Protein AF-A0A537A014-F1 (afdb_monomer)

Radius of gyration: 18.12 Å; Cα contacts (8 Å, |Δi|>4): 178; chains: 1; bounding box: 50×36×44 Å

Secondary structure (DSSP, 8-state):
-EETTEEHHHHHHHHHHHHS--S-EEEE--TT--SHHHHT---TTEEEE----SSHHHHHHHHHHHHTTTS-TT-------TT-TT--HHHHHHHHHHHTT-SS----EEE--SPEEEEPSSSS--EEEEEP-TT-EEE-S--

Structure (mmCIF, N/CA/C/O backbone):
data_AF-A0A537A014-F1
#
_entry.id   AF-A0A537A014-F1
#
loop_
_atom_site.group_PDB
_atom_site.id
_atom_site.type_symbol
_atom_site.label_atom_id
_atom_site.label_alt_id
_atom_site.label_comp_id
_atom_site.label_asym_id
_atom_site.label_entity_id
_atom_site.label_seq_id
_atom_site.pdbx_PDB_ins_code
_atom_site.Cartn_x
_atom_site.Cartn_y
_atom_site.Cartn_z
_atom_site.occupancy
_atom_site.B_iso_or_equiv
_atom_site.auth_seq_id
_atom_site.auth_comp_id
_atom_site.auth_asym_id
_atom_site.auth_atom_id
_atom_site.pdbx_PDB_model_num
ATOM 1 N N . MET A 1 1 ? -6.140 10.628 -11.238 1.00 61.62 1 MET A N 1
ATOM 2 C CA . MET A 1 1 ? -6.237 12.034 -10.784 1.00 61.62 1 MET A CA 1
ATOM 3 C C . MET A 1 1 ? -4.859 12.682 -10.804 1.00 61.62 1 MET A C 1
ATOM 5 O O . MET A 1 1 ? -3.915 12.020 -10.375 1.00 61.62 1 MET A O 1
ATOM 9 N N . PRO A 1 2 ? -4.730 13.919 -11.308 1.00 71.31 2 PRO A N 1
ATOM 10 C CA . PRO A 1 2 ? -3.496 14.692 -11.213 1.00 71.31 2 PRO A CA 1
ATOM 11 C C . PRO A 1 2 ? -3.370 15.395 -9.848 1.00 71.31 2 PRO A C 1
ATOM 13 O O . PRO A 1 2 ? -4.353 15.904 -9.317 1.00 71.31 2 PRO A O 1
ATOM 16 N N . LEU A 1 3 ? -2.153 15.454 -9.313 1.00 68.38 3 LEU A N 1
ATOM 17 C CA . LEU A 1 3 ? -1.736 16.255 -8.165 1.00 68.38 3 LEU A CA 1
ATOM 18 C C . LEU A 1 3 ? -0.468 17.023 -8.564 1.00 68.38 3 LEU A C 1
ATOM 20 O O . LEU A 1 3 ? 0.548 16.413 -8.902 1.00 68.38 3 LEU A O 1
ATOM 24 N N . ALA A 1 4 ? -0.538 18.357 -8.558 1.00 73.50 4 ALA A N 1
ATOM 25 C CA . ALA A 1 4 ? 0.565 19.237 -8.967 1.00 73.50 4 ALA A CA 1
ATOM 26 C C . ALA A 1 4 ? 1.186 18.865 -10.337 1.00 73.50 4 ALA A C 1
ATOM 28 O O . ALA A 1 4 ? 2.401 18.852 -10.498 1.00 73.50 4 ALA A O 1
ATOM 29 N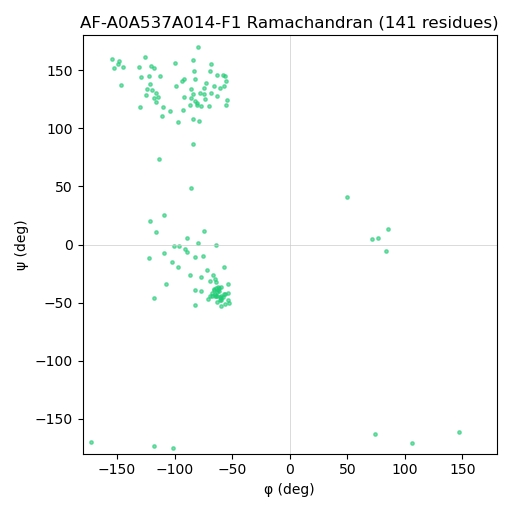 N . GLY A 1 5 ? 0.349 18.506 -11.319 1.00 79.31 5 GLY A N 1
ATOM 30 C CA . GLY A 1 5 ? 0.787 18.166 -12.681 1.00 79.31 5 GLY A CA 1
ATOM 31 C C . GLY A 1 5 ? 1.255 16.720 -12.898 1.00 79.31 5 GLY A C 1
ATOM 32 O O . GLY A 1 5 ? 1.474 16.338 -14.041 1.00 79.31 5 GLY A O 1
ATOM 33 N N . SER A 1 6 ? 1.341 15.893 -11.848 1.00 85.44 6 SER A N 1
ATOM 34 C CA . SER A 1 6 ? 1.712 14.471 -11.939 1.00 85.44 6 SER A CA 1
ATOM 35 C C . SER A 1 6 ? 0.577 13.564 -11.458 1.00 85.44 6 SER A C 1
ATOM 37 O O . SER A 1 6 ? -0.250 13.976 -10.646 1.00 85.44 6 SER A O 1
ATOM 39 N N . SER A 1 7 ? 0.479 12.332 -11.959 1.00 92.31 7 SER A N 1
ATOM 40 C CA . SER A 1 7 ? -0.515 11.383 -11.442 1.00 92.31 7 SER A CA 1
ATOM 41 C C . SER A 1 7 ? -0.159 10.944 -10.015 1.00 92.31 7 SER A C 1
ATOM 43 O O . SER A 1 7 ? 1.016 10.864 -9.666 1.00 92.31 7 SER A O 1
ATOM 45 N N . LEU A 1 8 ? -1.162 10.636 -9.180 1.00 94.06 8 LEU A N 1
ATOM 46 C CA . LEU A 1 8 ? -0.908 10.112 -7.824 1.00 94.06 8 LEU A CA 1
ATOM 47 C C . LEU A 1 8 ? 0.001 8.877 -7.849 1.00 94.06 8 LEU A C 1
ATOM 49 O O . LEU A 1 8 ? 0.934 8.798 -7.062 1.00 94.06 8 LEU A O 1
ATOM 53 N N . LEU A 1 9 ? -0.229 7.971 -8.804 1.00 95.31 9 LEU A N 1
ATOM 54 C CA . LEU A 1 9 ? 0.602 6.789 -9.004 1.00 95.31 9 LEU A CA 1
ATOM 55 C C . LEU A 1 9 ? 2.059 7.163 -9.298 1.00 95.31 9 LEU A C 1
ATOM 57 O O . LEU A 1 9 ? 2.956 6.632 -8.652 1.00 95.31 9 LEU A O 1
ATOM 61 N N . ARG A 1 10 ? 2.299 8.106 -10.221 1.00 95.19 10 ARG A N 1
ATOM 62 C CA . ARG A 1 10 ? 3.660 8.560 -10.525 1.00 95.19 10 ARG A CA 1
ATOM 63 C C . ARG A 1 10 ? 4.344 9.138 -9.286 1.00 95.19 10 ARG A C 1
ATOM 65 O O . ARG A 1 10 ? 5.473 8.767 -9.004 1.00 95.19 10 ARG A O 1
ATOM 72 N N . ARG A 1 11 ? 3.640 9.963 -8.506 1.00 94.75 11 ARG A N 1
ATOM 73 C CA . ARG A 1 11 ? 4.190 10.520 -7.262 1.00 94.75 11 ARG A CA 1
ATOM 74 C C . ARG A 1 11 ? 4.496 9.450 -6.211 1.00 94.75 11 ARG A C 1
ATOM 76 O O . ARG A 1 11 ? 5.496 9.578 -5.525 1.00 94.75 11 ARG A O 1
ATOM 83 N N . SER A 1 12 ? 3.670 8.411 -6.091 1.00 95.31 12 SER A N 1
ATOM 84 C CA . SER A 1 12 ? 3.934 7.288 -5.181 1.00 95.31 12 SER A CA 1
ATOM 85 C C . SER A 1 12 ? 5.159 6.477 -5.596 1.00 95.31 12 SER A C 1
ATOM 87 O O . SER A 1 12 ? 5.934 6.082 -4.735 1.00 95.31 12 SER A O 1
ATOM 89 N N . ILE A 1 13 ? 5.351 6.258 -6.900 1.00 95.44 13 ILE A N 1
ATOM 90 C CA . ILE A 1 13 ? 6.550 5.599 -7.439 1.00 95.44 13 ILE A CA 1
ATOM 91 C C . ILE A 1 13 ? 7.796 6.437 -7.137 1.00 95.44 13 ILE A C 1
ATOM 93 O O . ILE A 1 13 ? 8.770 5.907 -6.611 1.00 95.44 13 ILE A O 1
ATOM 97 N N . ASP A 1 14 ? 7.748 7.738 -7.441 1.00 93.56 14 ASP A N 1
ATOM 98 C CA . ASP A 1 14 ? 8.872 8.647 -7.205 1.00 93.56 14 ASP A CA 1
ATOM 99 C C . ASP A 1 14 ? 9.221 8.694 -5.701 1.00 93.56 14 ASP A C 1
ATOM 101 O O . ASP A 1 14 ? 10.376 8.509 -5.339 1.00 93.56 14 ASP A O 1
ATOM 105 N N . ALA A 1 15 ? 8.222 8.809 -4.815 1.00 93.38 15 ALA A N 1
ATOM 106 C CA . ALA A 1 15 ? 8.438 8.832 -3.366 1.00 93.38 15 ALA A CA 1
ATOM 107 C C . ALA A 1 15 ? 9.118 7.560 -2.823 1.00 93.38 15 ALA A C 1
ATOM 109 O O . ALA A 1 15 ? 9.936 7.652 -1.912 1.00 93.38 15 ALA A O 1
ATOM 110 N N . LEU A 1 16 ? 8.801 6.380 -3.370 1.00 93.94 16 LEU A N 1
ATOM 111 C CA . LEU A 1 16 ? 9.454 5.127 -2.978 1.00 93.94 16 LEU A CA 1
ATOM 112 C C . LEU A 1 16 ? 10.903 5.057 -3.476 1.00 93.94 16 LEU A C 1
ATOM 114 O O . LEU A 1 16 ? 11.796 4.749 -2.690 1.00 93.94 16 LEU A O 1
ATOM 118 N N . ASN A 1 17 ? 11.132 5.383 -4.751 1.00 92.56 17 ASN A N 1
ATOM 119 C CA . ASN A 1 17 ? 12.466 5.376 -5.360 1.00 92.56 17 ASN A CA 1
ATOM 120 C C . ASN A 1 17 ? 13.414 6.408 -4.727 1.00 92.56 17 ASN A C 1
ATOM 122 O O . ASN A 1 17 ? 14.619 6.174 -4.668 1.00 92.56 17 ASN A O 1
ATOM 126 N N . ASP A 1 18 ? 12.880 7.541 -4.266 1.00 90.75 18 ASP A N 1
ATOM 127 C CA . ASP A 1 18 ? 13.654 8.580 -3.582 1.00 90.75 18 ASP A CA 1
ATOM 128 C C . ASP A 1 18 ? 13.980 8.197 -2.129 1.00 90.75 18 ASP A C 1
ATOM 130 O O . ASP A 1 18 ? 14.974 8.660 -1.567 1.00 90.75 18 ASP A O 1
ATOM 134 N N . ALA A 1 19 ? 13.137 7.375 -1.499 1.00 88.38 19 ALA A N 1
ATOM 135 C CA . ALA A 1 19 ? 13.267 7.028 -0.090 1.00 88.38 19 ALA A CA 1
ATOM 136 C C . ALA A 1 19 ? 14.270 5.905 0.174 1.00 88.38 19 ALA A C 1
ATOM 138 O O . ALA A 1 19 ? 14.980 5.958 1.183 1.00 88.38 19 ALA A O 1
ATOM 139 N N . VAL A 1 20 ? 14.315 4.890 -0.692 1.00 88.62 20 VAL A N 1
ATOM 140 C CA . VAL A 1 20 ? 15.155 3.700 -0.514 1.00 88.62 20 VAL A CA 1
ATOM 141 C C . VAL A 1 20 ? 15.601 3.133 -1.859 1.00 88.62 20 VAL A C 1
ATOM 143 O O . VAL A 1 20 ? 14.939 3.304 -2.881 1.00 88.62 20 VAL A O 1
ATOM 146 N N . VAL A 1 21 ? 16.726 2.418 -1.860 1.00 88.94 21 VAL A N 1
ATOM 147 C CA . VAL A 1 21 ? 17.197 1.706 -3.053 1.00 88.94 21 VAL A CA 1
ATOM 148 C C . VAL A 1 21 ? 16.395 0.415 -3.197 1.00 88.94 21 VAL A C 1
ATOM 150 O O . VAL A 1 21 ? 16.598 -0.531 -2.442 1.00 88.94 21 VAL A O 1
ATOM 153 N N . LEU A 1 22 ? 15.485 0.388 -4.169 1.00 91.25 22 LEU A N 1
ATOM 154 C CA . LEU A 1 22 ? 14.730 -0.802 -4.559 1.00 91.25 22 LEU A CA 1
ATOM 155 C C . LEU A 1 22 ? 15.385 -1.439 -5.785 1.00 91.25 22 LEU A C 1
ATOM 157 O O . LEU A 1 22 ? 15.736 -0.735 -6.734 1.00 91.25 22 LEU A O 1
ATOM 161 N N . GLU A 1 23 ? 15.513 -2.765 -5.793 1.00 93.00 23 GLU A N 1
ATOM 162 C CA . GLU A 1 23 ? 15.989 -3.487 -6.978 1.00 93.00 23 GLU A CA 1
ATOM 163 C C . GLU A 1 23 ? 15.006 -3.344 -8.148 1.00 93.00 23 GLU A C 1
ATOM 165 O O . GLU A 1 23 ? 15.402 -3.087 -9.288 1.00 93.00 23 GLU A O 1
ATOM 170 N N . ALA A 1 24 ? 13.710 -3.453 -7.853 1.00 94.25 24 ALA A N 1
ATOM 171 C CA . ALA A 1 24 ? 12.640 -3.262 -8.816 1.00 94.25 24 ALA A CA 1
ATOM 172 C C . ALA A 1 24 ? 11.352 -2.784 -8.137 1.00 94.25 24 ALA A C 1
ATOM 174 O O . ALA A 1 24 ? 11.066 -3.115 -6.987 1.00 94.25 24 ALA A O 1
ATOM 175 N N . VAL A 1 25 ? 10.536 -2.046 -8.889 1.00 96.69 25 VAL A N 1
ATOM 176 C CA . VAL A 1 25 ? 9.173 -1.663 -8.510 1.00 96.69 25 VAL A CA 1
ATOM 177 C C . VAL A 1 25 ? 8.201 -2.251 -9.518 1.00 96.69 25 VAL A C 1
ATOM 179 O O . VAL A 1 25 ? 8.298 -1.994 -10.717 1.00 96.69 25 VAL A O 1
ATOM 182 N N . PHE A 1 26 ? 7.215 -2.995 -9.032 1.00 97.25 26 PHE A N 1
ATOM 183 C CA . PHE A 1 26 ? 6.183 -3.590 -9.873 1.00 97.25 26 PHE A CA 1
ATOM 184 C C . PHE A 1 26 ? 4.841 -2.906 -9.640 1.00 97.25 26 PHE A C 1
ATOM 186 O O . PHE A 1 26 ? 4.285 -2.936 -8.543 1.00 97.25 26 PHE A O 1
ATOM 193 N N . VAL A 1 27 ? 4.297 -2.293 -10.687 1.00 97.88 27 VAL A N 1
ATOM 194 C CA . VAL A 1 27 ? 3.002 -1.618 -10.643 1.00 97.88 27 VAL A CA 1
ATOM 195 C C . VAL A 1 27 ? 1.939 -2.566 -11.171 1.00 97.88 27 VAL A C 1
ATOM 197 O O . VAL A 1 27 ? 1.841 -2.790 -12.376 1.00 97.88 27 VAL A O 1
ATOM 200 N N . VAL A 1 28 ? 1.122 -3.113 -10.272 1.00 98.31 28 VAL A N 1
ATOM 201 C CA . VAL A 1 28 ? 0.016 -3.996 -10.655 1.00 98.31 28 VAL A CA 1
ATOM 202 C C . VAL A 1 28 ? -1.180 -3.168 -11.125 1.00 98.31 28 VAL A C 1
ATOM 204 O O . VAL A 1 28 ? -1.735 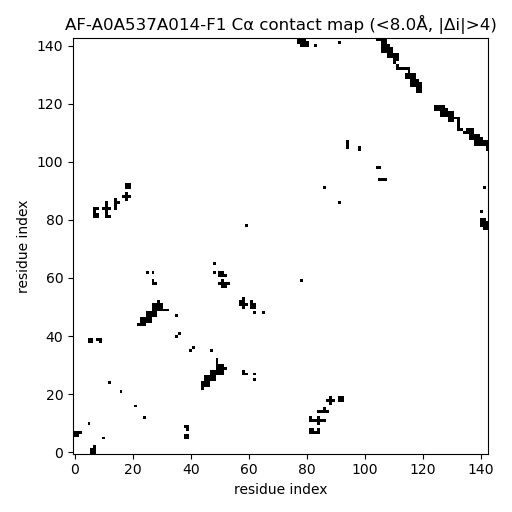-2.363 -10.378 1.00 98.31 28 VAL A O 1
ATOM 207 N N . LEU A 1 29 ? -1.586 -3.385 -12.371 1.00 98.12 29 LEU A N 1
ATOM 208 C CA . LEU A 1 29 ? -2.639 -2.658 -13.073 1.00 98.12 29 LEU A CA 1
ATOM 209 C C . LEU A 1 29 ? -3.748 -3.609 -13.511 1.00 98.12 29 LEU A C 1
ATOM 211 O O . LEU A 1 29 ? -3.508 -4.789 -13.770 1.00 98.12 29 LEU A O 1
ATOM 215 N N . ALA A 1 30 ? -4.963 -3.081 -13.655 1.00 97.69 30 ALA A N 1
ATOM 216 C CA . ALA A 1 30 ? -6.069 -3.839 -14.223 1.00 97.69 30 ALA A CA 1
ATOM 217 C C . ALA A 1 30 ? -5.726 -4.340 -15.645 1.00 97.69 30 ALA A C 1
ATOM 219 O O . ALA A 1 30 ? -5.059 -3.623 -16.405 1.00 97.69 30 ALA A O 1
ATOM 220 N N . PRO A 1 31 ? -6.212 -5.531 -16.043 1.00 96.81 31 PRO A N 1
ATOM 221 C CA . PRO A 1 31 ? -6.083 -5.998 -17.415 1.00 96.81 31 PRO A CA 1
ATOM 222 C C . PRO A 1 31 ? -6.667 -4.965 -18.385 1.00 96.81 31 PRO A C 1
ATOM 224 O O . PRO A 1 31 ? -7.842 -4.608 -18.305 1.00 96.81 31 PRO A O 1
ATOM 227 N N . GLY A 1 32 ? -5.836 -4.463 -19.298 1.00 95.06 32 GLY A N 1
ATOM 228 C CA . GLY A 1 32 ? -6.248 -3.470 -20.291 1.00 95.06 32 GLY A CA 1
ATOM 229 C C . GLY A 1 32 ? -6.207 -2.009 -19.833 1.00 95.06 32 GLY A C 1
ATOM 230 O O . GLY A 1 32 ? -6.750 -1.169 -20.551 1.00 95.06 32 GLY A O 1
ATOM 231 N N . ASP A 1 33 ? -5.571 -1.678 -18.702 1.00 96.50 33 ASP A N 1
ATOM 232 C CA . ASP A 1 33 ? -5.245 -0.282 -18.379 1.00 96.50 33 ASP A CA 1
ATOM 233 C C . ASP A 1 33 ? -4.445 0.356 -19.532 1.00 96.50 33 ASP A C 1
ATOM 235 O O . ASP A 1 33 ? -3.418 -0.165 -19.966 1.00 96.50 33 ASP A O 1
ATOM 239 N N . LYS A 1 34 ? -4.944 1.480 -20.055 1.00 94.50 34 LYS A N 1
ATOM 240 C CA . LYS A 1 34 ? -4.305 2.243 -21.144 1.00 94.50 34 LYS A CA 1
ATOM 241 C C . LYS A 1 34 ? -3.719 3.570 -20.671 1.00 94.50 34 LYS A C 1
ATOM 243 O O . LYS A 1 34 ? -3.084 4.270 -21.453 1.00 94.50 34 LYS A O 1
ATOM 248 N N . LEU A 1 35 ? -3.968 3.940 -19.417 1.00 93.50 35 LEU A N 1
ATOM 249 C CA . LEU A 1 35 ? -3.612 5.241 -18.865 1.00 93.50 35 LEU A CA 1
ATOM 250 C C . LEU A 1 35 ? -2.186 5.248 -18.320 1.00 93.50 35 LEU A C 1
ATOM 252 O O . LEU A 1 35 ? -1.570 6.310 -18.299 1.00 93.50 35 LEU A O 1
ATOM 256 N N . TYR A 1 36 ? -1.644 4.101 -17.902 1.00 95.12 36 TYR A N 1
ATOM 257 C CA . TYR A 1 36 ? -0.305 4.022 -17.314 1.00 95.12 36 TYR A CA 1
ATOM 258 C C . TYR A 1 36 ? 0.778 4.661 -18.196 1.00 95.12 36 TYR A C 1
ATOM 260 O O . TYR A 1 36 ? 1.522 5.530 -17.736 1.00 95.12 36 TYR A O 1
ATOM 268 N N . ALA A 1 37 ? 0.825 4.300 -19.481 1.00 92.94 37 ALA A N 1
ATOM 269 C CA . ALA A 1 37 ? 1.833 4.813 -20.408 1.00 92.94 37 ALA A CA 1
ATOM 270 C C . ALA A 1 37 ? 1.768 6.345 -20.574 1.00 92.94 37 ALA A C 1
ATOM 272 O O . ALA A 1 37 ? 2.804 6.996 -20.645 1.00 92.94 37 ALA A O 1
ATOM 273 N N . GLU A 1 38 ? 0.565 6.927 -20.587 1.00 92.06 38 GLU A N 1
ATOM 274 C CA . GLU A 1 38 ? 0.361 8.379 -20.703 1.00 92.06 38 GLU A CA 1
ATOM 275 C C . GLU A 1 38 ? 0.639 9.110 -19.377 1.00 92.06 38 GLU A C 1
ATOM 277 O O . GLU A 1 38 ? 1.195 10.205 -19.364 1.00 92.06 38 GLU A O 1
ATOM 282 N N . ARG A 1 39 ? 0.217 8.530 -18.247 1.00 91.50 39 ARG A N 1
ATOM 283 C CA . ARG A 1 39 ? 0.144 9.214 -16.942 1.00 91.50 39 ARG A CA 1
ATOM 284 C C . ARG A 1 39 ? 1.341 8.973 -16.031 1.00 91.50 39 ARG A C 1
ATOM 286 O O . ARG A 1 39 ? 1.520 9.726 -15.070 1.00 91.50 39 ARG A O 1
ATOM 293 N N . VAL A 1 40 ? 2.104 7.917 -16.283 1.00 93.50 40 VAL A N 1
ATOM 294 C CA . VAL A 1 40 ? 3.325 7.561 -15.548 1.00 93.50 40 VAL A CA 1
ATOM 295 C C . VAL A 1 40 ? 4.523 7.579 -16.486 1.00 93.50 40 VAL A C 1
ATOM 297 O O . VAL A 1 40 ? 5.541 8.192 -16.153 1.00 93.50 40 VAL A O 1
ATOM 300 N N . GLY A 1 41 ? 4.377 6.979 -17.669 1.00 89.31 41 GLY A N 1
ATOM 301 C CA . GLY A 1 41 ? 5.449 6.859 -18.651 1.00 89.31 41 GLY A CA 1
ATOM 302 C C . GLY A 1 41 ? 6.500 5.822 -18.256 1.00 89.31 41 GLY A C 1
ATOM 303 O O . GLY A 1 41 ? 6.269 4.964 -17.404 1.00 89.31 41 GLY A O 1
ATOM 304 N N . ASN A 1 42 ? 7.664 5.894 -18.901 1.00 92.56 42 ASN A N 1
ATOM 305 C CA . ASN A 1 42 ? 8.789 5.020 -18.588 1.00 92.56 42 ASN A CA 1
ATOM 306 C C . ASN A 1 42 ? 9.571 5.568 -17.386 1.00 92.56 42 ASN A C 1
ATOM 308 O O . ASN A 1 42 ? 10.057 6.700 -17.427 1.00 92.56 42 ASN A O 1
ATOM 312 N N . VAL A 1 43 ? 9.711 4.757 -16.339 1.00 94.81 43 VAL A N 1
ATOM 313 C CA . VAL A 1 43 ? 10.505 5.063 -15.145 1.00 94.81 43 VAL A CA 1
ATOM 314 C C . VAL A 1 43 ? 11.499 3.923 -14.955 1.00 94.81 43 VAL A C 1
ATOM 316 O O . VAL A 1 43 ? 11.127 2.753 -14.989 1.00 94.81 43 VAL A O 1
ATOM 319 N N . ARG A 1 44 ? 12.785 4.253 -14.803 1.00 91.69 44 ARG A N 1
ATOM 320 C CA . ARG A 1 44 ? 13.843 3.246 -14.656 1.00 91.69 44 ARG A CA 1
ATOM 321 C C . ARG A 1 44 ? 13.586 2.386 -13.415 1.00 91.69 44 ARG A C 1
ATOM 323 O O . ARG A 1 44 ? 13.304 2.931 -12.357 1.00 91.69 44 ARG A O 1
ATOM 330 N N . GLY A 1 45 ? 13.726 1.067 -13.557 1.00 93.19 45 GLY A N 1
ATOM 331 C CA . GLY A 1 45 ? 13.512 0.116 -12.459 1.00 93.19 45 GLY A CA 1
ATOM 332 C C . GLY A 1 45 ? 12.039 -0.142 -12.133 1.00 93.19 45 GLY A C 1
ATOM 333 O O . GLY A 1 45 ? 11.754 -0.851 -11.176 1.00 93.19 45 GLY A O 1
ATOM 334 N N . VAL A 1 46 ? 11.105 0.407 -12.919 1.00 96.75 46 VAL A N 1
ATOM 335 C CA . VAL A 1 46 ? 9.665 0.249 -12.702 1.00 96.75 46 VAL A CA 1
ATOM 336 C C . VAL A 1 46 ? 9.043 -0.530 -13.854 1.00 96.75 46 VAL A C 1
ATOM 338 O O . VAL A 1 46 ? 9.171 -0.146 -15.017 1.00 96.75 46 VAL A O 1
ATOM 341 N N . GLU A 1 47 ? 8.320 -1.597 -13.533 1.00 96.38 47 GLU A N 1
ATOM 342 C CA . GLU A 1 47 ? 7.623 -2.438 -14.501 1.00 96.38 47 GLU A CA 1
ATOM 343 C C . GLU A 1 47 ? 6.118 -2.461 -14.238 1.00 96.38 47 GLU A C 1
ATOM 345 O O . GLU A 1 47 ? 5.661 -2.658 -13.114 1.00 96.38 47 GLU A O 1
ATOM 350 N N . ALA A 1 48 ? 5.331 -2.281 -15.298 1.00 97.00 48 ALA A N 1
ATOM 351 C CA . ALA A 1 48 ? 3.884 -2.425 -15.246 1.00 97.00 48 ALA A CA 1
ATOM 352 C C . ALA A 1 48 ? 3.472 -3.889 -15.444 1.00 97.00 48 ALA A C 1
ATOM 354 O O . ALA A 1 48 ? 3.793 -4.497 -16.466 1.00 97.00 48 ALA A O 1
ATOM 355 N N . LEU A 1 49 ? 2.692 -4.422 -14.506 1.00 97.62 49 LEU A N 1
ATOM 356 C CA . LEU A 1 49 ? 2.117 -5.762 -14.555 1.00 97.62 49 LEU A CA 1
ATOM 357 C C . LEU A 1 49 ? 0.599 -5.665 -14.733 1.00 97.62 49 LEU A C 1
ATOM 359 O O . LEU A 1 49 ? -0.120 -5.276 -13.817 1.00 97.62 49 LEU A O 1
ATOM 363 N N . TYR A 1 50 ? 0.080 -6.053 -15.896 1.00 97.75 50 TYR A N 1
ATOM 364 C CA . TYR A 1 50 ? -1.353 -5.962 -16.223 1.00 97.75 50 TYR A CA 1
ATOM 365 C C . TYR A 1 50 ? -2.142 -7.187 -15.736 1.00 97.75 50 TYR A C 1
ATOM 367 O O . TYR A 1 50 ? -2.880 -7.815 -16.495 1.00 97.75 50 TYR A O 1
ATOM 375 N N . CYS A 1 51 ? -1.934 -7.559 -14.473 1.00 98.06 51 CYS A N 1
ATOM 376 C CA . CYS A 1 51 ? -2.495 -8.754 -13.842 1.00 98.06 51 CYS A CA 1
ATOM 377 C C . CYS A 1 51 ? -3.353 -8.447 -12.602 1.00 98.06 51 CYS A C 1
ATOM 379 O O . CYS A 1 51 ? -3.569 -9.323 -11.770 1.00 98.06 51 CYS A O 1
ATOM 381 N N . GLY A 1 52 ? -3.854 -7.219 -12.453 1.00 98.00 52 GLY A N 1
ATOM 382 C CA . GLY A 1 52 ? -4.752 -6.846 -11.359 1.00 98.00 52 GLY A CA 1
ATOM 383 C C . GLY A 1 52 ? -6.006 -7.725 -11.290 1.00 98.00 52 GLY A C 1
ATOM 384 O O . GLY A 1 52 ? -6.525 -8.172 -12.313 1.00 98.00 52 GLY A O 1
ATOM 385 N N . GLY A 1 53 ? -6.479 -7.982 -10.071 1.00 97.88 53 GLY A N 1
ATOM 386 C CA . GLY A 1 53 ? -7.703 -8.733 -9.794 1.00 97.88 53 GLY A CA 1
ATOM 387 C C . GLY A 1 53 ? -8.886 -7.831 -9.436 1.00 97.88 53 GLY A C 1
ATOM 388 O O . GLY A 1 53 ? -8.794 -6.602 -9.460 1.00 97.88 53 GLY A O 1
ATOM 389 N N . ALA A 1 54 ? -10.010 -8.448 -9.070 1.00 97.38 54 ALA A N 1
ATOM 390 C CA . ALA A 1 54 ? -11.228 -7.741 -8.676 1.00 97.38 54 ALA A CA 1
ATOM 391 C C . ALA A 1 54 ? -11.102 -7.069 -7.299 1.00 97.38 54 ALA A C 1
ATOM 393 O O . ALA A 1 54 ? -11.836 -6.131 -6.987 1.00 97.38 54 ALA A O 1
ATOM 394 N N . THR A 1 55 ? -10.170 -7.541 -6.466 1.00 97.75 55 THR A N 1
ATOM 395 C CA . THR A 1 55 ? -9.894 -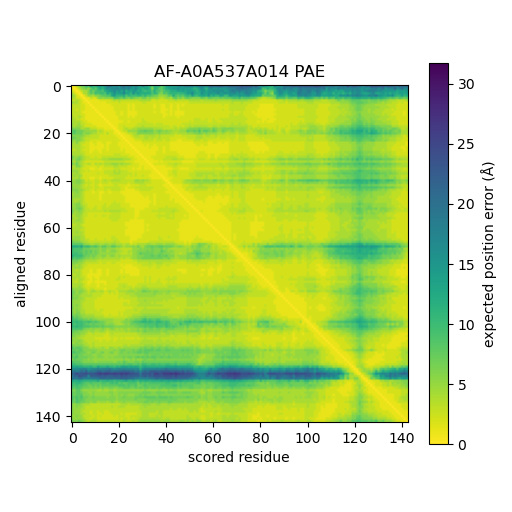6.982 -5.138 1.00 97.75 55 THR A CA 1
ATOM 396 C C . THR A 1 55 ? -8.424 -6.614 -4.979 1.00 97.75 55 THR A C 1
ATOM 398 O O . THR A 1 55 ? -7.554 -7.128 -5.683 1.00 97.75 55 THR A O 1
ATOM 401 N N . ARG A 1 56 ? -8.124 -5.761 -3.990 1.00 96.38 56 ARG A N 1
ATOM 402 C CA . ARG A 1 56 ? -6.741 -5.419 -3.621 1.00 96.38 56 ARG A CA 1
ATOM 403 C C . ARG A 1 56 ? -5.902 -6.670 -3.341 1.00 96.38 56 ARG A C 1
ATOM 405 O O . ARG A 1 56 ? -4.801 -6.784 -3.864 1.00 96.38 56 ARG A O 1
ATOM 412 N N . ALA A 1 57 ? -6.421 -7.597 -2.536 1.00 97.31 57 ALA A N 1
ATOM 413 C CA . ALA A 1 57 ? -5.705 -8.816 -2.159 1.00 97.31 57 ALA A CA 1
ATOM 414 C C . ALA A 1 57 ? -5.391 -9.695 -3.378 1.00 97.31 57 ALA A C 1
ATOM 416 O O . ALA A 1 57 ? -4.298 -10.243 -3.492 1.00 97.31 57 ALA A O 1
ATOM 417 N N . GLU A 1 58 ? -6.335 -9.784 -4.313 1.00 98.25 58 GLU A N 1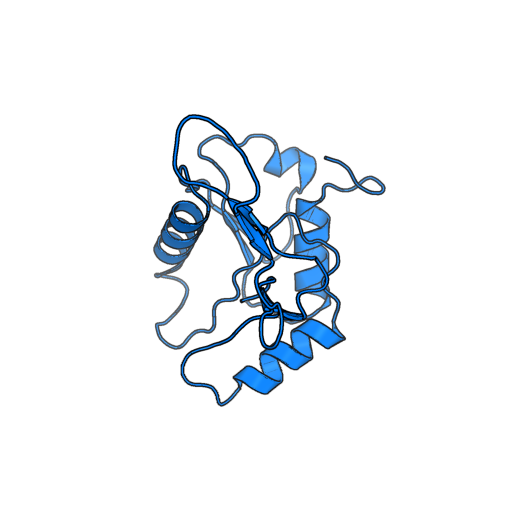
ATOM 418 C CA . GLU A 1 58 ? -6.168 -10.551 -5.544 1.00 98.25 58 GLU A CA 1
ATOM 419 C C . GLU A 1 58 ? -5.113 -9.916 -6.464 1.00 98.25 58 GLU A C 1
ATOM 421 O O . GLU A 1 58 ? -4.237 -10.617 -6.963 1.00 98.25 58 GLU A O 1
ATOM 426 N N . SER A 1 59 ? -5.104 -8.584 -6.597 1.00 98.38 59 SER A N 1
ATOM 427 C CA . SER A 1 59 ? -4.047 -7.853 -7.312 1.00 98.38 59 SER A CA 1
ATOM 428 C C . SER A 1 59 ? -2.662 -8.071 -6.699 1.00 98.38 59 SER A C 1
ATOM 430 O O . SER A 1 59 ? -1.716 -8.357 -7.427 1.00 98.38 59 SER A O 1
ATOM 432 N N . VAL A 1 60 ? -2.533 -7.988 -5.369 1.00 97.94 60 VAL A N 1
ATOM 433 C CA . VAL A 1 60 ? -1.253 -8.241 -4.682 1.00 97.94 60 VAL A CA 1
ATOM 434 C C . VAL A 1 60 ? -0.780 -9.672 -4.944 1.00 97.94 60 VAL A C 1
ATOM 436 O O . VAL A 1 60 ? 0.354 -9.873 -5.369 1.00 97.94 60 VAL A O 1
ATOM 439 N N . LYS A 1 61 ? -1.662 -10.666 -4.786 1.00 97.94 61 LYS A N 1
ATOM 440 C CA . LYS A 1 61 ? -1.343 -12.075 -5.055 1.00 97.94 61 LYS A CA 1
ATOM 441 C C . LYS A 1 61 ? -0.878 -12.302 -6.497 1.00 97.94 61 LYS A C 1
ATOM 443 O O . LYS A 1 61 ? 0.103 -13.014 -6.721 1.00 97.94 61 LYS A O 1
ATOM 448 N N . ASN A 1 62 ? -1.567 -11.711 -7.470 1.00 98.31 62 ASN A N 1
ATOM 449 C CA . ASN A 1 62 ? -1.214 -11.841 -8.882 1.00 98.31 62 ASN A CA 1
ATOM 450 C C . ASN A 1 62 ? 0.134 -11.179 -9.194 1.00 98.31 62 ASN A C 1
ATOM 452 O O . ASN A 1 62 ? 0.922 -11.743 -9.951 1.00 98.31 62 ASN A O 1
ATOM 456 N N . GLY A 1 63 ? 0.421 -10.026 -8.579 1.00 97.62 63 GLY A N 1
ATOM 457 C CA . GLY A 1 63 ? 1.724 -9.365 -8.653 1.00 97.62 63 GLY A CA 1
ATOM 458 C C . GLY A 1 63 ? 2.846 -10.248 -8.113 1.00 97.62 63 GLY A C 1
ATOM 459 O O . GLY A 1 63 ? 3.788 -10.538 -8.842 1.00 97.62 63 GLY A O 1
ATOM 460 N N . LEU A 1 64 ? 2.695 -10.759 -6.885 1.00 96.50 64 LEU A N 1
ATOM 461 C CA . LEU A 1 64 ? 3.658 -11.676 -6.258 1.00 96.50 64 LEU A CA 1
ATOM 462 C C . LEU A 1 64 ? 3.904 -12.927 -7.115 1.00 96.50 64 LEU A C 1
ATOM 464 O O . LEU A 1 64 ? 5.040 -13.336 -7.331 1.00 96.50 64 LEU A O 1
ATOM 468 N N . THR A 1 65 ? 2.838 -13.498 -7.681 1.00 96.62 65 THR A N 1
ATOM 469 C CA . THR A 1 65 ? 2.944 -14.657 -8.581 1.00 96.62 65 THR A CA 1
ATOM 470 C C . THR A 1 65 ? 3.728 -14.317 -9.852 1.00 96.62 65 THR A C 1
ATOM 472 O O . THR A 1 65 ? 4.543 -15.116 -10.310 1.00 96.62 65 THR A O 1
ATOM 475 N N . ALA A 1 66 ? 3.503 -13.135 -10.431 1.00 96.38 66 ALA A N 1
ATOM 476 C CA . ALA A 1 66 ? 4.171 -12.702 -11.656 1.00 96.38 66 ALA A CA 1
ATOM 477 C C . ALA A 1 66 ? 5.671 -12.429 -11.455 1.00 96.38 66 ALA A C 1
ATOM 479 O O . ALA A 1 66 ? 6.457 -12.663 -12.375 1.00 96.38 66 ALA A O 1
ATOM 480 N N . ILE A 1 67 ? 6.074 -11.980 -10.262 1.00 95.56 67 ILE A N 1
ATOM 481 C CA . ILE A 1 67 ? 7.480 -11.695 -9.941 1.00 95.56 67 ILE A CA 1
ATOM 482 C C . ILE A 1 67 ? 8.237 -12.904 -9.392 1.00 95.56 67 ILE A C 1
ATOM 484 O O . ILE A 1 67 ? 9.449 -12.824 -9.260 1.00 95.56 67 ILE A O 1
ATOM 488 N N . GLY A 1 68 ? 7.581 -14.039 -9.133 1.00 92.56 68 GLY A N 1
ATOM 489 C CA . GLY A 1 68 ? 8.200 -15.204 -8.480 1.00 92.56 68 GLY A CA 1
ATOM 490 C C . GLY A 1 68 ? 9.341 -15.894 -9.247 1.00 92.56 68 GLY A C 1
ATOM 491 O O . GLY A 1 68 ? 9.881 -16.877 -8.767 1.00 92.56 68 GLY A O 1
ATOM 492 N N . ARG A 1 69 ? 9.702 -15.428 -10.452 1.00 88.50 69 ARG A N 1
ATOM 493 C CA . ARG A 1 69 ? 10.937 -15.836 -11.164 1.00 88.50 69 ARG A CA 1
ATOM 494 C C . ARG A 1 69 ? 12.074 -14.815 -11.052 1.00 88.50 69 ARG A C 1
ATOM 496 O O . ARG A 1 69 ? 13.111 -14.995 -11.679 1.00 88.50 69 ARG A O 1
ATOM 503 N N . ARG A 1 70 ? 11.819 -13.700 -10.376 1.00 89.00 70 ARG A N 1
ATOM 504 C CA . ARG A 1 70 ? 12.718 -12.553 -10.212 1.00 89.00 70 ARG A CA 1
ATOM 505 C C . ARG A 1 70 ? 13.013 -12.241 -8.748 1.00 89.00 70 ARG A C 1
ATOM 507 O O . ARG A 1 70 ? 13.870 -11.409 -8.508 1.00 89.00 70 ARG A O 1
ATOM 514 N N . ALA A 1 71 ? 12.268 -12.849 -7.833 1.00 90.38 71 ALA A N 1
ATOM 515 C CA . ALA A 1 71 ? 12.483 -12.769 -6.403 1.00 90.38 71 ALA A CA 1
ATOM 516 C C . ALA A 1 71 ? 12.641 -14.196 -5.874 1.00 90.38 71 ALA A C 1
ATOM 518 O O . ALA A 1 71 ? 11.867 -15.085 -6.253 1.00 90.38 71 ALA A O 1
ATOM 519 N N . GLU A 1 72 ? 13.646 -14.394 -5.038 1.00 90.25 72 GLU A N 1
ATOM 520 C CA . GLU A 1 72 ? 13.882 -15.612 -4.276 1.00 90.25 72 GLU A CA 1
ATOM 521 C C . GLU A 1 72 ? 12.971 -15.652 -3.037 1.00 90.25 72 GLU A C 1
ATOM 523 O O . GLU A 1 72 ? 12.281 -14.685 -2.704 1.00 90.25 72 GLU A O 1
ATOM 528 N N . ALA A 1 73 ? 12.922 -16.794 -2.349 1.00 86.44 73 ALA A N 1
ATOM 529 C CA . ALA A 1 73 ? 12.032 -16.970 -1.199 1.00 86.44 73 ALA A CA 1
ATOM 530 C C . ALA A 1 73 ? 12.411 -16.077 -0.003 1.00 86.44 73 ALA A C 1
ATOM 532 O O . ALA A 1 73 ? 11.554 -15.750 0.817 1.00 86.44 73 ALA A O 1
ATOM 533 N N . GLU A 1 74 ? 13.684 -15.704 0.091 1.00 87.75 74 GLU A N 1
ATOM 534 C CA . GLU A 1 74 ? 14.260 -14.884 1.153 1.00 87.75 74 GLU A CA 1
ATOM 535 C C . GLU A 1 74 ? 14.245 -13.379 0.836 1.00 87.75 74 GLU A C 1
ATOM 537 O O . GLU A 1 74 ? 14.635 -12.575 1.686 1.00 87.75 74 GLU A O 1
ATOM 542 N N . ASP A 1 75 ? 13.795 -12.983 -0.359 1.00 90.69 75 ASP A N 1
ATOM 543 C CA . ASP A 1 75 ? 13.743 -11.576 -0.745 1.00 90.69 75 ASP A CA 1
ATOM 544 C C . ASP A 1 75 ? 12.598 -10.840 -0.047 1.00 90.69 75 ASP A C 1
ATOM 546 O O . ASP A 1 75 ? 11.441 -11.272 -0.020 1.00 90.69 75 ASP A O 1
ATOM 550 N N . TRP A 1 76 ? 12.913 -9.654 0.469 1.00 91.25 76 TRP A N 1
ATOM 551 C CA . TRP A 1 76 ? 11.917 -8.761 1.040 1.00 91.25 76 TRP A CA 1
ATOM 552 C C . TRP A 1 76 ? 11.087 -8.092 -0.052 1.00 91.25 76 TRP A C 1
ATOM 554 O O . TRP A 1 76 ? 11.615 -7.458 -0.967 1.00 91.25 76 TRP A O 1
ATOM 564 N N . VAL A 1 77 ? 9.764 -8.160 0.090 1.00 94.31 77 VAL A N 1
ATOM 565 C CA . VAL A 1 77 ? 8.824 -7.478 -0.802 1.00 94.31 77 VAL A CA 1
ATOM 566 C C . VAL A 1 77 ? 8.036 -6.442 -0.022 1.00 94.31 77 VAL A C 1
ATOM 568 O O . VAL A 1 77 ? 7.318 -6.786 0.910 1.00 94.31 77 VAL A O 1
ATOM 571 N N . LEU A 1 78 ? 8.113 -5.186 -0.465 1.00 95.31 78 LEU A N 1
ATOM 572 C CA . LEU A 1 78 ? 7.271 -4.111 0.047 1.00 95.31 78 LEU A CA 1
ATOM 573 C C . LEU A 1 78 ? 5.998 -3.975 -0.791 1.00 95.31 78 LEU A C 1
ATOM 575 O O . LEU A 1 78 ? 6.048 -3.769 -2.007 1.00 95.31 78 LEU A O 1
ATOM 579 N N . VAL A 1 79 ? 4.843 -4.002 -0.134 1.00 96.75 79 VAL A N 1
ATOM 580 C CA . VAL A 1 79 ? 3.536 -3.745 -0.741 1.00 96.75 79 VAL A CA 1
ATOM 581 C C . VAL A 1 79 ? 3.069 -2.345 -0.357 1.00 96.75 79 VAL A C 1
ATOM 583 O O . VAL A 1 79 ? 2.751 -2.062 0.799 1.00 96.75 79 VAL A O 1
ATOM 586 N N . HIS A 1 80 ? 2.957 -1.456 -1.348 1.00 97.38 80 HIS A N 1
ATOM 587 C CA . HIS A 1 80 ? 2.512 -0.076 -1.143 1.00 97.38 80 HIS A CA 1
ATOM 588 C C . HIS A 1 80 ? 1.271 0.270 -1.962 1.00 97.38 80 HIS A C 1
ATOM 590 O O . HIS A 1 80 ? 1.171 -0.065 -3.142 1.00 97.38 80 HIS A O 1
ATOM 596 N N . ASP A 1 81 ? 0.322 0.987 -1.356 1.00 96.94 81 ASP A N 1
ATOM 597 C CA . ASP A 1 81 ? -0.842 1.479 -2.085 1.00 96.94 81 ASP A CA 1
ATOM 598 C C . ASP A 1 81 ? -0.455 2.652 -3.000 1.00 96.94 81 ASP A C 1
ATOM 600 O O . ASP A 1 81 ? -0.005 3.708 -2.550 1.00 96.94 81 ASP A O 1
ATOM 604 N N . ALA A 1 82 ? -0.761 2.528 -4.293 1.00 95.12 82 ALA A N 1
ATOM 605 C CA . ALA A 1 82 ? -0.481 3.546 -5.311 1.00 95.12 82 ALA A CA 1
ATOM 606 C C . ALA A 1 82 ? -1.093 4.937 -5.033 1.00 95.12 82 ALA A C 1
ATOM 608 O O . ALA A 1 82 ? -0.665 5.933 -5.618 1.00 95.12 82 ALA A O 1
ATOM 609 N N . VAL A 1 83 ? -2.103 5.022 -4.164 1.00 93.62 83 VAL A N 1
ATOM 610 C CA . VAL A 1 83 ? -2.799 6.268 -3.799 1.00 93.62 83 VAL A CA 1
ATOM 611 C C . VAL A 1 83 ? -2.171 7.001 -2.607 1.00 93.62 83 VAL A C 1
ATOM 613 O O . VAL A 1 83 ? -2.728 8.004 -2.164 1.00 93.62 83 VAL A O 1
ATOM 616 N N . ARG A 1 84 ? -1.025 6.538 -2.087 1.00 94.38 84 ARG A N 1
ATOM 617 C CA . ARG A 1 84 ? -0.335 7.120 -0.922 1.00 94.38 84 ARG A CA 1
ATOM 618 C C . ARG A 1 84 ? 1.023 7.732 -1.313 1.00 94.38 84 ARG A C 1
ATOM 620 O O . ARG A 1 84 ? 2.064 7.172 -0.973 1.00 94.38 84 ARG A O 1
ATOM 627 N N . PRO A 1 85 ? 1.045 8.895 -1.990 1.00 94.00 85 PRO A N 1
ATOM 628 C CA . PRO A 1 85 ? 2.272 9.473 -2.545 1.00 94.00 85 PRO A CA 1
ATOM 629 C C . PRO A 1 85 ? 3.150 10.220 -1.533 1.00 94.00 85 PRO A C 1
ATOM 631 O O . PRO A 1 85 ? 4.142 10.822 -1.923 1.00 94.00 85 PRO A O 1
ATOM 634 N N . CYS A 1 86 ? 2.752 10.257 -0.261 1.00 93.12 86 CYS A N 1
ATOM 635 C CA . CYS A 1 86 ? 3.374 11.094 0.767 1.00 93.12 86 CYS A CA 1
ATOM 636 C C . CYS A 1 86 ? 4.168 10.274 1.791 1.00 93.12 86 CYS A C 1
ATOM 638 O O . CYS A 1 86 ? 4.285 10.700 2.937 1.00 93.12 86 CYS A O 1
ATOM 640 N N . ILE A 1 87 ? 4.653 9.088 1.413 1.00 92.25 87 ILE A N 1
ATOM 641 C CA . ILE A 1 87 ? 5.610 8.364 2.250 1.00 92.25 87 ILE A CA 1
ATOM 642 C C . ILE A 1 87 ? 6.929 9.141 2.263 1.00 92.25 87 ILE A C 1
ATOM 644 O O . ILE A 1 87 ? 7.413 9.558 1.212 1.00 92.25 87 ILE A O 1
ATOM 648 N N . ASP A 1 88 ? 7.475 9.384 3.451 1.00 90.56 88 ASP A N 1
ATOM 649 C CA . ASP A 1 88 ? 8.748 10.076 3.612 1.00 90.56 88 ASP A CA 1
ATOM 650 C C . ASP A 1 88 ? 9.905 9.097 3.849 1.00 90.56 88 ASP A C 1
ATOM 652 O O . ASP A 1 88 ? 9.731 7.975 4.336 1.00 90.56 88 ASP A O 1
ATOM 656 N N . VAL A 1 89 ? 11.106 9.571 3.519 1.00 92.50 89 VAL A N 1
ATOM 657 C CA . VAL A 1 89 ? 12.366 8.825 3.605 1.00 92.50 89 VAL A CA 1
ATOM 658 C C . VAL A 1 89 ? 12.627 8.303 5.017 1.00 92.50 89 VAL A C 1
ATOM 660 O O . VAL A 1 89 ? 13.026 7.153 5.188 1.00 92.50 89 VAL A O 1
ATOM 663 N N . THR A 1 90 ? 12.385 9.122 6.041 1.00 93.69 90 THR A N 1
ATOM 664 C CA . THR A 1 90 ? 12.669 8.766 7.437 1.00 93.69 90 THR A CA 1
ATOM 665 C C . THR A 1 90 ? 11.756 7.641 7.906 1.00 93.69 90 THR A C 1
ATOM 667 O O . THR A 1 90 ? 12.218 6.683 8.525 1.00 93.69 90 THR A O 1
ATOM 670 N N . THR A 1 91 ? 10.463 7.727 7.590 1.00 93.12 91 THR A N 1
ATOM 671 C CA . THR A 1 91 ? 9.480 6.712 7.976 1.00 93.12 91 THR A CA 1
ATOM 672 C C . THR A 1 91 ? 9.774 5.366 7.322 1.00 93.12 91 THR A C 1
ATOM 674 O O . THR A 1 91 ? 9.731 4.345 8.010 1.00 93.12 91 THR A O 1
ATOM 677 N N . LEU A 1 92 ? 10.099 5.352 6.026 1.00 93.12 92 LEU A N 1
ATOM 678 C CA . LEU A 1 92 ? 10.384 4.106 5.316 1.00 93.12 92 LEU A CA 1
ATOM 679 C C . LEU A 1 92 ? 11.695 3.459 5.777 1.00 93.12 92 LEU A C 1
ATOM 681 O O . LEU A 1 92 ? 11.714 2.264 6.051 1.00 93.12 92 LEU A O 1
ATOM 685 N N . ASN A 1 93 ? 12.765 4.240 5.942 1.00 92.44 93 ASN A N 1
ATOM 686 C CA . ASN A 1 93 ? 14.031 3.706 6.452 1.00 92.44 93 ASN A CA 1
ATOM 687 C C . ASN A 1 93 ? 13.895 3.158 7.874 1.00 92.44 93 ASN A C 1
ATOM 689 O O . ASN A 1 93 ? 14.479 2.127 8.190 1.00 92.44 93 ASN A O 1
ATOM 693 N N . ARG A 1 94 ? 13.080 3.800 8.721 1.00 93.50 94 ARG A N 1
ATOM 694 C CA . ARG A 1 94 ? 12.777 3.264 10.050 1.00 93.50 94 ARG A CA 1
ATOM 695 C C . ARG A 1 94 ? 12.046 1.925 9.966 1.00 93.50 94 ARG A C 1
ATOM 697 O O . ARG A 1 94 ? 12.418 1.021 10.696 1.00 93.50 94 ARG A O 1
ATOM 704 N N . LEU A 1 95 ? 11.047 1.786 9.088 1.00 94.44 95 LEU A N 1
ATOM 705 C CA . LEU A 1 95 ? 10.367 0.500 8.889 1.00 94.44 95 LEU A CA 1
ATOM 706 C C . LEU A 1 95 ? 11.374 -0.592 8.513 1.00 94.44 95 LEU A C 1
ATOM 708 O O . LEU A 1 95 ? 11.404 -1.628 9.160 1.00 94.44 95 LEU A O 1
ATOM 712 N N . LEU A 1 96 ? 12.221 -0.343 7.512 1.00 92.25 96 LEU A N 1
ATOM 713 C CA . LEU A 1 96 ? 13.206 -1.328 7.063 1.00 92.25 96 LEU A CA 1
ATOM 714 C C . LEU A 1 96 ? 14.212 -1.702 8.155 1.00 92.25 96 LEU A C 1
ATOM 716 O O . LEU A 1 96 ? 14.550 -2.872 8.290 1.00 92.25 96 LEU A O 1
ATOM 720 N N . HIS A 1 97 ? 14.663 -0.727 8.945 1.00 92.75 97 HIS A N 1
ATOM 721 C CA . HIS A 1 97 ? 15.591 -0.982 10.041 1.00 92.75 97 HIS A CA 1
ATOM 722 C C . HIS A 1 97 ? 14.971 -1.852 11.142 1.00 92.75 97 HIS A C 1
ATOM 724 O O . HIS A 1 97 ? 15.597 -2.804 11.594 1.00 92.75 97 HIS A O 1
ATOM 730 N N . GLU A 1 98 ? 13.732 -1.567 11.548 1.00 94.00 98 GLU A N 1
ATOM 731 C CA . GLU A 1 98 ? 13.027 -2.378 12.552 1.00 94.00 98 GLU A CA 1
ATOM 732 C C . GLU A 1 98 ? 12.759 -3.804 12.044 1.00 94.00 98 GLU A C 1
ATOM 734 O O . GLU A 1 98 ? 12.729 -4.746 12.830 1.00 94.00 98 GLU A O 1
ATOM 739 N N . LEU A 1 99 ? 12.602 -3.980 10.726 1.00 93.44 99 LEU A N 1
ATOM 740 C CA . LEU A 1 99 ? 12.364 -5.286 10.112 1.00 93.44 99 LEU A CA 1
ATOM 741 C C . LEU A 1 99 ? 13.625 -6.123 9.876 1.00 93.44 99 LEU A C 1
ATOM 743 O O . LEU A 1 99 ? 13.500 -7.310 9.591 1.00 93.44 99 LEU A O 1
ATOM 747 N N . GLU A 1 100 ? 14.823 -5.553 10.025 1.00 88.75 100 GLU A N 1
ATOM 748 C CA . GLU A 1 100 ? 16.096 -6.208 9.680 1.00 88.75 100 GLU A CA 1
ATOM 749 C C . GLU A 1 100 ? 16.275 -7.582 10.350 1.00 88.75 100 GLU A C 1
ATOM 751 O O . GLU A 1 100 ? 16.837 -8.498 9.752 1.00 88.75 100 GLU A O 1
ATOM 756 N N . ASN A 1 101 ? 15.760 -7.745 11.573 1.00 86.88 101 ASN A N 1
ATOM 757 C CA . ASN A 1 101 ? 15.840 -8.992 12.339 1.00 86.88 101 ASN A CA 1
ATOM 758 C C . ASN A 1 101 ? 14.467 -9.626 12.616 1.00 86.88 101 ASN A C 1
ATOM 760 O O . ASN A 1 101 ? 14.377 -10.560 13.415 1.00 86.88 101 ASN A O 1
ATOM 764 N N . GLU A 1 102 ? 13.401 -9.135 11.979 1.00 90.75 102 GLU A N 1
ATOM 765 C CA . GLU A 1 102 ? 12.045 -9.639 12.189 1.00 90.75 102 GLU A CA 1
ATOM 766 C C . GLU A 1 102 ? 11.702 -10.736 11.172 1.00 90.75 102 GLU A C 1
ATOM 768 O O . GLU A 1 102 ? 11.596 -10.461 9.977 1.00 90.75 102 GLU A O 1
ATOM 773 N N . PRO A 1 103 ? 11.465 -11.988 11.607 1.00 88.19 103 PRO A N 1
ATOM 774 C CA . PRO A 1 103 ? 11.293 -13.117 10.691 1.00 88.19 103 PRO A CA 1
ATOM 775 C C . PRO A 1 103 ? 9.933 -13.141 9.976 1.00 88.19 103 PRO A C 1
ATOM 777 O O . PRO A 1 103 ? 9.722 -13.981 9.104 1.00 88.19 103 PRO A O 1
ATOM 780 N N . VAL A 1 104 ? 8.984 -12.288 10.378 1.00 91.19 104 VAL A N 1
ATOM 781 C CA . VAL A 1 104 ? 7.601 -12.296 9.863 1.00 91.19 104 VAL A CA 1
ATOM 782 C C . VAL A 1 104 ? 7.310 -11.111 8.939 1.00 91.19 104 VAL A C 1
ATOM 784 O O . VAL A 1 104 ? 6.529 -11.257 8.001 1.00 91.19 104 VAL A O 1
ATOM 787 N N . GLY A 1 105 ? 7.907 -9.947 9.198 1.00 93.56 105 GLY A N 1
ATOM 788 C CA . GLY A 1 105 ? 7.578 -8.683 8.536 1.00 93.56 105 GLY A CA 1
ATOM 789 C C . GLY A 1 105 ? 6.801 -7.720 9.430 1.00 93.56 105 GLY A C 1
ATOM 790 O O . GLY A 1 105 ? 6.655 -7.933 10.633 1.00 93.56 105 GLY A O 1
ATOM 791 N N . GLY A 1 106 ? 6.301 -6.633 8.847 1.00 95.25 106 GLY A N 1
ATOM 792 C CA . GLY A 1 106 ? 5.580 -5.608 9.595 1.00 95.25 106 GLY A CA 1
ATOM 793 C C . GLY A 1 106 ? 4.952 -4.566 8.690 1.00 95.25 106 GLY A C 1
ATOM 794 O O . GLY A 1 106 ? 4.842 -4.750 7.488 1.00 95.25 106 GLY A O 1
ATOM 795 N N . LEU A 1 107 ? 4.455 -3.486 9.282 1.00 95.75 107 LEU A N 1
ATOM 796 C CA . LEU A 1 107 ? 3.755 -2.441 8.545 1.00 95.75 107 LEU A CA 1
ATOM 797 C C . LEU A 1 107 ? 3.841 -1.104 9.264 1.00 95.75 107 LEU A C 1
ATOM 799 O O . LEU A 1 107 ? 4.015 -1.036 10.482 1.00 95.75 107 LEU A O 1
ATOM 803 N N . LEU A 1 108 ? 3.629 -0.028 8.512 1.00 96.12 108 LEU A N 1
ATOM 804 C CA . LEU A 1 108 ? 3.371 1.279 9.104 1.00 96.12 108 LEU A CA 1
ATOM 805 C C . LEU A 1 108 ? 1.972 1.333 9.711 1.00 96.12 108 LEU A C 1
ATOM 807 O O . LEU A 1 108 ? 0.997 0.896 9.103 1.00 96.12 108 LEU A O 1
ATOM 811 N N . ALA A 1 109 ? 1.847 1.954 10.878 1.00 95.88 109 ALA A N 1
ATOM 812 C CA . ALA A 1 109 ? 0.562 2.165 11.523 1.00 95.88 109 ALA A CA 1
ATOM 813 C C . ALA A 1 109 ? 0.525 3.502 12.266 1.00 95.88 109 ALA A C 1
ATOM 815 O O . ALA A 1 109 ? 1.547 4.003 12.733 1.00 95.88 109 ALA A O 1
ATOM 816 N N . VAL A 1 110 ? -0.677 4.065 12.398 1.00 95.56 110 VAL A N 1
ATOM 817 C CA . VAL A 1 110 ? -0.936 5.246 13.234 1.00 95.56 110 VAL A CA 1
ATOM 818 C C . VAL A 1 110 ? -2.002 4.916 14.278 1.00 95.56 110 VAL A C 1
ATOM 820 O O . VAL A 1 110 ? -2.916 4.149 13.962 1.00 95.56 110 VAL A O 1
ATOM 823 N N . PRO A 1 111 ? -1.931 5.472 15.500 1.00 97.00 111 PRO A N 1
ATOM 824 C CA . PRO A 1 111 ? -2.978 5.278 16.498 1.00 97.00 111 PRO A CA 1
ATOM 825 C C . PRO A 1 111 ? -4.348 5.701 15.963 1.00 97.00 111 PRO A C 1
ATOM 827 O O . PRO A 1 111 ? -4.466 6.707 15.258 1.00 97.00 111 PRO A O 1
ATOM 830 N N . LEU A 1 112 ? -5.390 4.943 16.295 1.00 96.31 112 LEU A N 1
ATOM 831 C CA . LEU A 1 112 ? -6.745 5.263 15.866 1.00 96.31 112 LEU A CA 1
ATOM 832 C C . LEU A 1 112 ? -7.264 6.513 16.598 1.00 96.31 112 LEU A C 1
ATOM 834 O O . LEU A 1 112 ? -7.399 6.523 17.820 1.00 96.31 112 LEU A O 1
ATOM 838 N N . VAL A 1 113 ? -7.582 7.567 15.841 1.00 94.19 113 VAL A N 1
ATOM 839 C CA . VAL A 1 113 ? -8.018 8.869 16.388 1.00 94.19 113 VAL A CA 1
ATOM 840 C C . VAL A 1 113 ? -9.519 9.113 16.303 1.00 94.19 113 VAL A C 1
ATOM 842 O O . VAL A 1 113 ? -10.031 9.999 16.988 1.00 94.19 113 VAL A O 1
ATOM 845 N N . ASP A 1 114 ? -10.236 8.330 15.505 1.00 94.81 114 ASP A N 1
ATOM 846 C CA . ASP A 1 114 ? -11.677 8.484 15.350 1.00 94.81 114 ASP A CA 1
ATOM 847 C C . ASP A 1 114 ? -12.442 7.750 16.455 1.00 94.81 114 ASP A C 1
ATOM 849 O O . ASP A 1 114 ? -11.931 6.850 17.127 1.00 94.81 114 ASP A O 1
ATOM 853 N N . THR A 1 115 ? -13.690 8.163 16.675 1.00 94.31 115 THR A N 1
ATOM 854 C CA . THR A 1 115 ? -14.621 7.407 17.518 1.00 94.31 115 THR A CA 1
ATOM 855 C C . THR A 1 115 ? -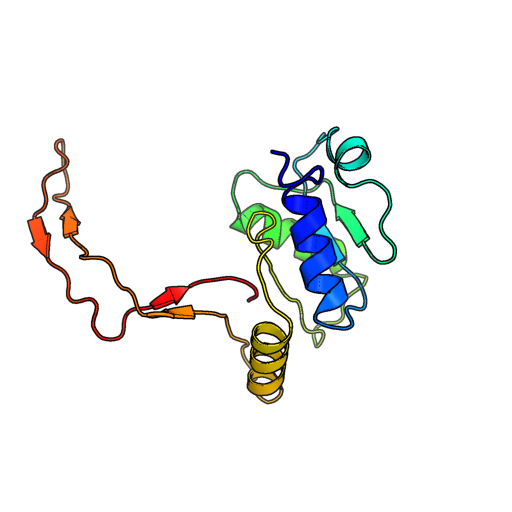15.201 6.263 16.699 1.00 94.31 115 THR A C 1
ATOM 857 O O . THR A 1 115 ? -15.864 6.502 15.691 1.00 94.31 115 THR A O 1
ATOM 860 N N . LEU A 1 116 ? -15.016 5.025 17.156 1.00 95.00 116 LEU A N 1
ATOM 861 C CA . LEU A 1 116 ? -15.626 3.863 16.521 1.00 95.00 116 LEU A CA 1
ATOM 862 C C . LEU A 1 116 ? -17.037 3.626 17.047 1.00 95.00 116 LEU A C 1
ATOM 864 O O . LEU A 1 116 ? -17.276 3.619 18.256 1.00 95.00 116 LEU A O 1
ATOM 868 N N . LYS A 1 117 ? -17.970 3.383 16.125 1.00 94.94 117 LYS A N 1
ATOM 869 C CA . LYS A 1 117 ? -19.322 2.923 16.436 1.00 94.94 117 LYS A CA 1
ATOM 870 C C . LYS A 1 117 ? -19.537 1.536 15.859 1.00 94.94 117 LYS A C 1
ATOM 872 O O . LYS A 1 117 ? -19.305 1.318 14.672 1.00 94.94 117 LYS A O 1
ATOM 8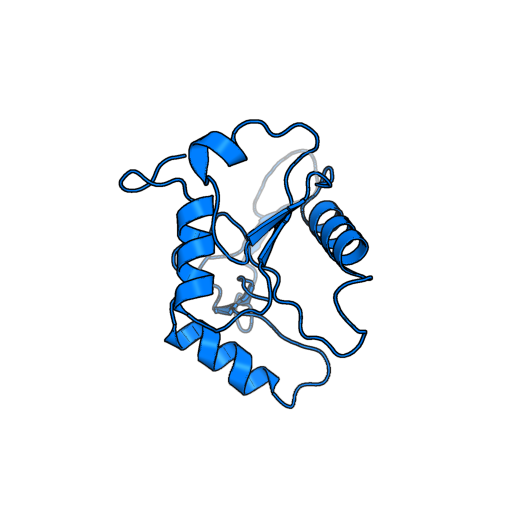77 N N . ARG A 1 118 ? -20.032 0.615 16.679 1.00 94.44 118 ARG A N 1
ATOM 878 C CA . ARG A 1 118 ? -20.552 -0.664 16.197 1.00 94.44 118 ARG A CA 1
ATOM 879 C C . ARG A 1 118 ? -21.937 -0.437 15.616 1.00 94.44 118 ARG A C 1
ATOM 881 O O . ARG A 1 118 ? -22.761 0.207 16.259 1.00 94.44 118 ARG A O 1
ATOM 888 N N . ALA A 1 119 ? -22.192 -0.935 14.415 1.00 93.75 119 ALA A N 1
ATOM 889 C CA . ALA A 1 119 ? -23.523 -0.884 13.822 1.00 93.75 119 ALA A CA 1
ATOM 890 C C . ALA A 1 119 ? -24.395 -2.044 14.330 1.00 93.75 119 ALA A C 1
ATOM 892 O O . ALA A 1 119 ? -23.882 -3.130 14.608 1.00 93.75 119 ALA A O 1
ATOM 893 N N . GLU A 1 120 ? -25.707 -1.825 14.420 1.00 91.88 120 GLU A N 1
ATOM 894 C CA . GLU A 1 120 ? -26.683 -2.915 14.525 1.00 91.88 120 GLU A CA 1
ATOM 895 C C . GLU A 1 120 ? -26.658 -3.782 13.255 1.00 91.88 120 GLU A C 1
ATOM 897 O O . GLU A 1 120 ? -26.452 -3.288 12.144 1.00 91.88 120 GLU A O 1
ATOM 902 N N . THR A 1 121 ? -26.887 -5.087 13.403 1.00 84.62 121 THR A N 1
ATOM 903 C CA . THR A 1 121 ? -27.076 -5.999 12.271 1.00 84.62 121 THR A CA 1
ATOM 904 C C . THR A 1 121 ? -28.553 -6.001 11.856 1.00 84.62 121 THR A C 1
ATOM 906 O O . THR A 1 121 ? -29.424 -6.329 12.656 1.00 84.62 121 THR A O 1
ATOM 909 N N . GLY A 1 122 ? -28.871 -5.633 10.608 1.00 80.19 122 GLY A N 1
ATOM 910 C CA . GLY A 1 122 ? -30.251 -5.661 10.102 1.00 80.19 122 GLY A CA 1
ATOM 911 C C . GLY A 1 122 ? -30.581 -4.564 9.089 1.00 80.19 122 GLY A C 1
ATOM 912 O O . GLY A 1 122 ? -29.697 -3.959 8.490 1.00 80.19 122 GLY A O 1
ATOM 913 N N . ALA A 1 123 ? -31.878 -4.309 8.890 1.00 69.75 123 ALA A N 1
ATOM 914 C CA . ALA A 1 123 ? -32.407 -3.425 7.842 1.00 69.75 123 ALA A CA 1
ATOM 915 C C . ALA A 1 123 ? -32.215 -1.910 8.100 1.00 69.75 123 ALA A C 1
ATOM 917 O O . ALA A 1 123 ? -32.802 -1.089 7.398 1.00 69.75 123 ALA A O 1
ATOM 918 N N . GLY A 1 124 ? -31.402 -1.519 9.088 1.00 68.38 124 GLY A N 1
ATOM 919 C CA . GLY A 1 124 ? -31.110 -0.120 9.393 1.00 68.38 124 GLY A CA 1
ATOM 920 C C . GLY A 1 124 ? -29.685 0.083 9.901 1.00 68.38 124 GLY A C 1
ATOM 921 O O . GLY A 1 124 ? -29.202 -0.674 10.735 1.00 68.38 124 GLY A O 1
ATOM 922 N N . LEU A 1 125 ? -29.018 1.136 9.420 1.00 81.50 125 LEU A N 1
ATOM 923 C CA . LEU A 1 125 ? -27.708 1.565 9.916 1.00 81.50 125 LEU A CA 1
ATOM 924 C C . LEU A 1 125 ? -27.898 2.450 11.155 1.00 81.50 125 LEU A C 1
ATOM 926 O O . LEU A 1 125 ? -27.988 3.673 11.051 1.00 81.50 125 LEU A O 1
ATOM 930 N N . ARG A 1 126 ? -27.995 1.829 12.334 1.00 90.56 126 ARG A N 1
ATOM 931 C CA . ARG A 1 126 ? -27.992 2.523 13.632 1.00 90.56 126 ARG A CA 1
ATOM 932 C C . ARG A 1 126 ? -26.726 2.185 14.409 1.00 90.56 126 ARG A C 1
ATOM 934 O O . ARG A 1 126 ? -26.222 1.067 14.327 1.00 90.56 126 ARG A O 1
ATOM 941 N N . ALA A 1 127 ? -26.210 3.161 15.154 1.00 93.50 127 ALA A N 1
ATOM 942 C CA . ALA A 1 127 ? -25.081 2.949 16.050 1.00 93.50 127 ALA A CA 1
ATOM 943 C C . ALA A 1 127 ? -25.554 2.233 17.327 1.00 93.50 127 ALA A C 1
ATOM 945 O O . ALA A 1 127 ? -26.367 2.780 18.065 1.00 93.50 127 ALA A O 1
ATOM 946 N N . LEU A 1 128 ? -25.016 1.040 17.577 1.00 94.00 128 LEU A N 1
ATOM 947 C CA . LEU A 1 128 ? -25.288 0.194 18.739 1.00 94.00 128 LEU A CA 1
ATOM 948 C C . LEU A 1 128 ? -24.456 0.614 19.961 1.00 94.00 128 LEU A C 1
ATOM 950 O O . LEU A 1 128 ? -24.994 0.833 21.042 1.00 94.00 128 LEU A O 1
ATOM 954 N N . SER A 1 129 ? -23.137 0.741 19.796 1.00 95.44 129 SER A N 1
ATOM 955 C CA . SER A 1 129 ? -22.193 1.042 20.884 1.00 95.44 129 SER A CA 1
ATOM 956 C C . SER A 1 129 ? -21.002 1.861 20.394 1.00 95.44 129 SER A C 1
ATOM 958 O O . SER A 1 129 ? -20.683 1.868 19.205 1.00 95.44 129 SER A O 1
ATOM 960 N N . THR A 1 130 ? -20.342 2.566 21.316 1.00 97.06 130 THR A N 1
ATOM 961 C CA . THR A 1 130 ? -18.987 3.092 21.097 1.00 97.06 130 THR A CA 1
ATOM 962 C C . THR A 1 130 ? -17.982 1.997 21.422 1.00 97.06 130 THR A C 1
ATOM 964 O O . THR A 1 130 ? -18.051 1.430 22.509 1.00 97.06 130 THR A O 1
ATOM 967 N N . GLU A 1 131 ? -17.040 1.733 20.524 1.00 97.19 131 GLU A N 1
ATOM 968 C CA . GLU A 1 131 ? -15.934 0.810 20.792 1.00 97.19 131 GLU A CA 1
ATOM 969 C C . GLU A 1 131 ? -14.730 1.579 21.344 1.00 97.19 131 GLU A C 1
ATOM 971 O O . GLU A 1 131 ? -14.459 2.704 20.907 1.00 97.19 131 GLU A O 1
ATOM 976 N N . SER A 1 132 ? -14.003 0.980 22.295 1.00 96.44 132 SER A N 1
ATOM 977 C CA . SER A 1 132 ? -12.729 1.555 22.733 1.00 96.44 132 SER A CA 1
ATOM 978 C C . SER A 1 132 ? -11.723 1.498 21.588 1.00 96.44 132 SER A C 1
ATOM 980 O O . SER A 1 132 ? -11.613 0.493 20.887 1.00 96.44 132 SER A O 1
ATOM 982 N N . ARG A 1 133 ? -10.990 2.595 21.409 1.00 96.19 133 ARG A N 1
ATOM 983 C CA . ARG A 1 133 ? -9.894 2.713 20.441 1.00 96.19 133 ARG A CA 1
ATOM 984 C C . ARG A 1 133 ? -8.522 2.465 21.068 1.00 96.19 133 ARG A C 1
ATOM 986 O O . ARG A 1 133 ? -7.518 2.540 20.366 1.00 96.19 133 ARG A O 1
ATOM 993 N N . ASP A 1 134 ? -8.471 2.203 22.372 1.00 96.44 134 ASP A N 1
ATOM 994 C CA . ASP A 1 134 ? -7.220 1.997 23.095 1.00 96.44 134 ASP A CA 1
ATOM 995 C C . ASP A 1 134 ? -6.495 0.763 22.551 1.00 96.44 134 ASP A C 1
ATOM 997 O O . ASP A 1 134 ? -7.076 -0.313 22.413 1.00 96.44 134 ASP A O 1
ATOM 1001 N N . GLY A 1 135 ? -5.221 0.935 22.198 1.00 95.75 135 GLY A N 1
ATOM 1002 C CA . GLY A 1 135 ? -4.424 -0.120 21.576 1.00 95.75 135 GLY A CA 1
ATOM 1003 C C . GLY A 1 135 ? -4.810 -0.451 20.129 1.00 95.75 135 GLY A C 1
ATOM 1004 O O . GLY A 1 135 ? -4.223 -1.369 19.560 1.00 95.75 135 GLY A O 1
ATOM 1005 N N . LEU A 1 136 ? -5.747 0.279 19.508 1.00 96.88 136 LEU A N 1
ATOM 1006 C CA . LEU A 1 136 ? -6.093 0.108 18.097 1.00 96.88 136 LEU A CA 1
ATOM 1007 C C . LEU A 1 136 ? -5.308 1.070 17.207 1.00 96.88 136 LEU A C 1
ATOM 1009 O O . LEU A 1 136 ? -5.116 2.248 17.519 1.00 96.88 136 LEU A O 1
ATOM 1013 N N . TRP A 1 137 ? -4.899 0.554 16.054 1.00 97.19 137 TRP A N 1
ATOM 1014 C CA . TRP A 1 137 ? -4.119 1.289 15.073 1.00 97.19 137 TRP A CA 1
ATOM 1015 C C . TRP A 1 137 ? -4.755 1.172 13.692 1.00 97.19 137 TRP A C 1
ATO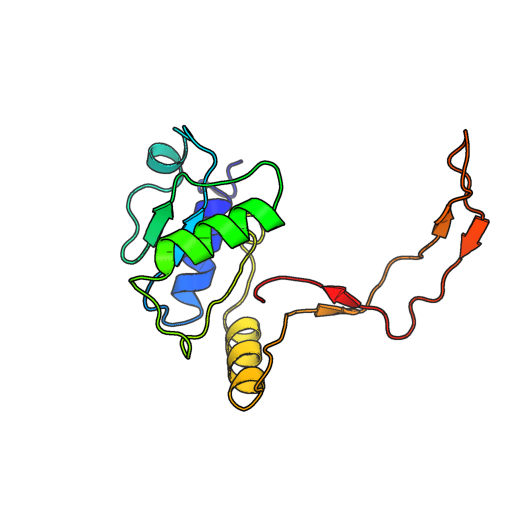M 1017 O O . TRP A 1 137 ? -5.273 0.123 13.309 1.00 97.19 137 TRP A O 1
ATOM 1027 N N . CYS A 1 138 ? -4.675 2.247 12.919 1.00 96.38 138 CYS A N 1
ATOM 1028 C CA . CYS A 1 138 ? -4.988 2.237 11.501 1.00 96.38 138 CYS A CA 1
ATOM 1029 C C . CYS A 1 138 ? -3.758 1.765 10.728 1.00 96.38 138 CYS A C 1
ATOM 1031 O O . CYS A 1 138 ? -2.793 2.525 10.587 1.00 96.38 138 CYS A O 1
ATOM 1033 N N . ALA A 1 139 ? -3.810 0.545 10.193 1.00 96.00 139 ALA A N 1
ATOM 1034 C CA . ALA A 1 139 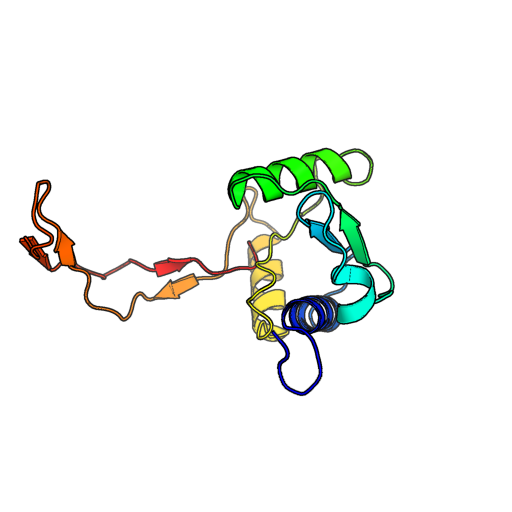? -2.778 0.037 9.296 1.00 96.00 139 ALA A CA 1
ATOM 1035 C C . ALA A 1 139 ? -2.610 0.956 8.073 1.00 96.00 139 ALA A C 1
ATOM 1037 O O . ALA A 1 139 ? -3.584 1.417 7.472 1.00 96.00 139 ALA A O 1
ATOM 1038 N N . GLN A 1 140 ? -1.360 1.223 7.720 1.00 95.62 140 GLN A N 1
ATOM 1039 C CA . GLN A 1 140 ? -0.938 1.986 6.553 1.00 95.62 140 GLN A CA 1
ATOM 1040 C C . GLN A 1 140 ? -0.100 1.085 5.633 1.00 95.62 140 GLN A C 1
ATOM 1042 O O . GLN A 1 140 ? 0.007 -0.126 5.845 1.00 95.62 140 GLN A O 1
ATOM 1047 N N . THR A 1 141 ? 0.464 1.682 4.587 1.00 95.19 141 THR A N 1
ATOM 1048 C CA . THR A 1 141 ? 1.471 1.059 3.725 1.00 95.19 141 THR A CA 1
ATOM 1049 C C . THR A 1 141 ? 2.653 2.029 3.566 1.00 95.19 141 THR A C 1
ATOM 1051 O O . THR A 1 141 ? 2.416 3.243 3.654 1.00 95.19 141 THR A O 1
ATOM 1054 N N . PRO A 1 142 ? 3.891 1.555 3.321 1.00 94.88 142 PRO A N 1
ATOM 1055 C CA . PRO A 1 142 ? 4.261 0.175 2.974 1.00 94.88 142 PRO A CA 1
ATOM 1056 C C . PRO A 1 142 ? 4.082 -0.870 4.088 1.00 94.88 142 PRO A C 1
ATOM 1058 O O . PRO A 1 142 ? 4.033 -0.525 5.273 1.00 94.88 142 PRO A O 1
ATOM 1061 N N . GLN A 1 143 ? 3.920 -2.120 3.657 1.00 93.75 143 GLN A N 1
ATOM 1062 C CA . GLN A 1 143 ? 3.943 -3.356 4.450 1.00 93.75 143 GLN A CA 1
ATOM 1063 C C . GLN A 1 143 ? 4.998 -4.270 3.845 1.00 93.75 143 GLN A C 1
ATOM 1065 O O . GLN A 1 143 ? 5.089 -4.228 2.595 1.00 93.75 143 GLN A O 1
#

Foldseek 3Di:
DDDPNADLLLLQVVQVVVQDPDQAAEAQAAQPDPCCCVRNNDDPRYYYDNQADPDPVRSVVSRCVVCPVVDDPPDDDWDADSNCSPDHNVNVVVLCVVCVPPPPHDFDKDQDDDWDFDADPDDDGDGDDTDDSVPPIDTHDGD

pLDDT: mean 92.83, std 6.17, range [61.62, 98.38]

Sequence (143 aa):
MPLAGSSLLRRSIDALNDAVVLEAVFVVLAPGDKLYAERVGNVRGVEALYCGGATRAESVKNGLTAIGRRAEAEDWVLVHDAVRPCIDVTTLNRLLHELENEPVGGLLAVPLVDTLKRAETGAGLRALSTESRDGLWCAQTPQ

Solvent-accessible surface area (backbone atoms only — not comparable to full-atom values): 8756 Å² total; per-residue (Å²): 111,75,54,97,89,38,26,40,50,41,42,22,52,50,34,48,62,74,40,44,94,66,90,65,44,77,46,65,32,50,67,82,67,74,54,55,65,79,53,58,47,92,51,91,59,54,45,82,38,62,52,31,49,98,44,73,69,47,18,51,52,39,43,54,63,70,42,55,88,80,48,62,96,86,57,88,74,78,51,62,60,51,84,56,42,79,61,49,42,69,62,52,50,48,52,53,60,69,38,72,83,43,95,86,65,64,63,43,66,44,76,49,82,69,86,45,63,42,65,48,91,70,100,51,95,43,77,69,44,78,52,86,45,80,96,40,60,46,78,52,63,50,52

Nearest PDB structures (foldseek):
  4ys8-assembly6_D  TM=8.646E-01  e=1.809E-11  Burkholderia thailandensis E264
  4zdq-assembly2_B  TM=8.649E-01  e=2.060E-11  Burkholderia thailandensis E264
  4ys8-assembly5_A  TM=8.682E-01  e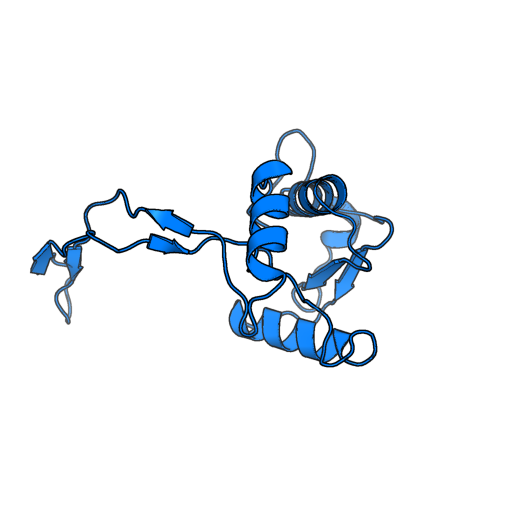=2.673E-11  Burkholderia thailandensis E264
  4zdq-assembly5_A  TM=8.704E-01  e=4.801E-11  Burkholderia thailandensis E264
  8xkg-assembly1_B  TM=9.002E-01  e=3.662E-08  Acinetobacter baumannii ATCC 19606 = CIP 70.34 = JCM 6841

Mean predicted aligned error: 4.66 Å